Protein AF-A0A4W4DTT4-F1 (afdb_monomer_lite)

Sequence (97 aa):
MCKLFFSSLPQNDSNWLTAKSDRKKRCPYTKHQTLELEKEFLFNMYLTRERRLEISRSVHLTDRQVKIWFQNRRMKLKKMSRENRIRELSHCCGFSS

Radius of gyration: 19.79 Å; chains: 1; bounding box: 51×48×27 Å

Structure (mmCIF, N/CA/C/O backbone):
data_AF-A0A4W4DTT4-F1
#
_entry.id   AF-A0A4W4DTT4-F1
#
loop_
_atom_site.group_PDB
_atom_site.id
_atom_site.type_symbol
_atom_site.label_atom_id
_atom_site.label_alt_id
_atom_site.label_comp_id
_atom_site.label_asym_id
_atom_site.label_entity_id
_atom_site.label_seq_id
_atom_site.pdbx_PDB_ins_code
_atom_site.Cartn_x
_atom_site.Cartn_y
_atom_site.Cartn_z
_atom_site.occupancy
_atom_site.B_iso_or_equiv
_atom_site.auth_seq_id
_atom_site.auth_comp_id
_atom_site.auth_asym_id
_atom_site.auth_atom_id
_atom_site.pdbx_PDB_model_num
ATOM 1 N N . MET A 1 1 ? 20.374 3.901 3.601 1.00 47.12 1 MET A N 1
ATOM 2 C CA . MET A 1 1 ? 21.325 3.208 2.707 1.00 47.12 1 MET A CA 1
ATOM 3 C C . MET A 1 1 ? 20.598 3.078 1.375 1.00 47.12 1 MET A C 1
ATOM 5 O O . MET A 1 1 ? 19.581 2.411 1.351 1.00 47.12 1 MET A O 1
ATOM 9 N N . CYS A 1 2 ? 20.860 3.865 0.338 1.00 35.25 2 CYS A N 1
ATOM 10 C CA . CYS A 1 2 ? 22.158 4.223 -0.218 1.00 35.25 2 CYS A CA 1
ATOM 11 C C . CYS A 1 2 ? 22.285 5.748 -0.384 1.00 35.25 2 CYS A C 1
ATOM 13 O O . CYS A 1 2 ? 21.706 6.342 -1.286 1.00 35.25 2 CYS A O 1
ATOM 15 N N . LYS A 1 3 ? 23.045 6.380 0.516 1.00 47.69 3 LYS A N 1
ATOM 16 C CA . LYS A 1 3 ? 23.971 7.438 0.094 1.00 47.69 3 LYS A CA 1
ATOM 17 C C . LYS A 1 3 ? 25.108 6.712 -0.639 1.00 47.69 3 LYS A C 1
ATOM 19 O O . LYS A 1 3 ? 25.337 5.552 -0.307 1.00 47.69 3 LYS A O 1
ATOM 24 N N . LEU A 1 4 ? 25.798 7.392 -1.551 1.00 48.25 4 LEU A N 1
ATOM 25 C CA . LEU A 1 4 ? 26.910 6.916 -2.398 1.00 48.25 4 LEU A CA 1
ATOM 26 C C . LEU A 1 4 ? 26.521 6.557 -3.843 1.00 48.25 4 LEU A C 1
ATOM 28 O O . LEU A 1 4 ? 26.635 5.419 -4.277 1.00 48.25 4 LEU A O 1
ATOM 32 N N . PHE A 1 5 ? 26.131 7.579 -4.604 1.00 42.16 5 PHE A N 1
ATOM 33 C CA . PHE A 1 5 ? 26.814 7.871 -5.867 1.00 42.16 5 PHE A CA 1
ATOM 34 C C . PHE A 1 5 ? 26.751 9.386 -6.082 1.00 42.16 5 PHE A C 1
ATOM 36 O O . PHE A 1 5 ? 25.731 9.947 -6.471 1.00 42.16 5 PHE A O 1
ATOM 43 N N . PHE A 1 6 ? 27.821 10.057 -5.667 1.00 47.47 6 PHE A N 1
ATOM 44 C CA . PHE A 1 6 ? 28.047 11.481 -5.862 1.00 47.47 6 PHE A CA 1
ATOM 45 C C . PHE A 1 6 ? 28.954 11.597 -7.085 1.00 47.47 6 PHE A C 1
ATOM 47 O O . PHE A 1 6 ? 30.119 11.222 -6.997 1.00 47.47 6 PHE A O 1
ATOM 54 N N . SER A 1 7 ? 28.421 12.021 -8.229 1.00 44.56 7 SER A N 1
ATOM 55 C CA . SER A 1 7 ? 29.149 12.808 -9.240 1.00 44.56 7 SER A CA 1
ATOM 56 C C . SER A 1 7 ? 28.258 13.084 -10.456 1.00 44.56 7 SER A C 1
ATOM 58 O O . SER A 1 7 ? 27.841 12.177 -11.165 1.00 44.56 7 SER A O 1
ATOM 60 N N . SER A 1 8 ? 28.016 14.378 -10.676 1.00 49.97 8 SER A N 1
ATOM 61 C CA . SER A 1 8 ? 27.667 14.992 -11.963 1.00 49.97 8 SER A CA 1
ATOM 62 C C . SER A 1 8 ? 26.274 14.725 -12.547 1.00 49.97 8 SER A C 1
ATOM 64 O O . SER A 1 8 ? 26.124 14.033 -13.548 1.00 49.97 8 SER A O 1
ATOM 66 N N . LEU A 1 9 ? 25.264 15.415 -12.005 1.00 44.47 9 LEU A N 1
ATOM 67 C CA . LEU A 1 9 ? 24.077 15.822 -12.768 1.00 44.47 9 LEU A CA 1
ATOM 68 C C . LEU A 1 9 ? 23.850 17.337 -12.597 1.00 44.47 9 LEU A C 1
ATOM 70 O O . LEU A 1 9 ? 24.088 17.859 -11.503 1.00 44.47 9 LEU A O 1
ATOM 74 N N . PRO A 1 10 ? 23.451 18.054 -13.664 1.00 41.06 10 PRO A N 1
ATOM 75 C CA . PRO A 1 10 ? 23.303 19.502 -13.649 1.00 41.06 10 PRO A CA 1
ATOM 76 C C . PRO A 1 10 ? 22.132 19.918 -12.754 1.00 41.06 10 PRO A C 1
ATOM 78 O O . PRO A 1 10 ? 21.106 19.248 -12.666 1.00 41.06 10 PRO A O 1
ATOM 81 N N . GLN A 1 11 ? 22.332 21.032 -12.057 1.00 47.50 11 GLN A N 1
ATOM 82 C CA . GLN A 1 11 ? 21.461 21.546 -11.011 1.00 47.50 11 GLN A CA 1
ATOM 83 C C . GLN A 1 11 ? 20.119 22.029 -11.581 1.00 47.50 11 GLN A C 1
ATOM 85 O O . GLN A 1 11 ? 20.020 23.163 -12.037 1.00 47.50 11 GLN A O 1
ATOM 90 N N . ASN A 1 12 ? 19.077 21.194 -11.530 1.00 49.12 12 ASN A N 1
ATOM 91 C CA . ASN A 1 12 ? 17.689 21.666 -11.563 1.00 49.12 12 ASN A CA 1
ATOM 92 C C . ASN A 1 12 ? 16.711 20.658 -10.929 1.00 49.12 12 ASN A C 1
ATOM 94 O O . ASN A 1 12 ? 15.803 20.165 -11.587 1.00 49.12 12 ASN A O 1
ATOM 98 N N . ASP A 1 13 ? 16.886 20.353 -9.640 1.00 42.44 13 ASP A N 1
ATOM 99 C CA . ASP A 1 13 ? 15.964 19.496 -8.872 1.00 42.44 13 ASP A CA 1
ATOM 100 C C . ASP A 1 13 ? 15.608 20.123 -7.510 1.00 42.44 13 ASP A C 1
ATOM 102 O O . ASP A 1 13 ? 15.642 19.489 -6.453 1.00 42.44 13 ASP A O 1
ATOM 106 N N . SER A 1 14 ? 15.237 21.405 -7.511 1.00 51.75 14 SER A N 1
ATOM 107 C CA . SER A 1 14 ? 14.925 22.158 -6.283 1.00 51.75 14 SER A CA 1
ATOM 108 C C . SER A 1 14 ? 13.526 21.904 -5.699 1.00 51.75 14 SER A C 1
ATOM 110 O O . SER A 1 14 ? 13.082 22.672 -4.851 1.00 51.75 14 SER A O 1
ATOM 112 N N . ASN A 1 15 ? 12.826 20.829 -6.090 1.00 47.25 15 ASN A N 1
ATOM 113 C CA . ASN A 1 15 ? 11.481 20.532 -5.566 1.00 47.25 15 ASN A CA 1
ATOM 114 C C . ASN A 1 15 ? 11.303 19.158 -4.897 1.00 47.25 15 ASN A C 1
ATOM 116 O O . ASN A 1 15 ? 10.259 18.922 -4.290 1.00 47.25 15 ASN A O 1
ATOM 120 N N . TRP A 1 16 ? 12.293 18.256 -4.931 1.00 51.53 16 TRP A N 1
ATOM 121 C CA . TRP A 1 16 ? 12.153 16.933 -4.291 1.00 51.53 16 TRP A CA 1
ATOM 122 C C . TRP A 1 16 ? 12.689 16.871 -2.848 1.00 51.53 16 TRP A C 1
ATOM 124 O O . TRP A 1 16 ? 12.263 16.017 -2.067 1.00 51.53 16 TRP A O 1
ATOM 134 N N . LEU A 1 17 ? 13.583 17.796 -2.472 1.00 55.53 17 LEU A N 1
ATOM 135 C CA . LEU A 1 17 ? 14.177 17.887 -1.129 1.00 55.53 17 LEU A CA 1
ATOM 136 C C . LEU A 1 17 ? 13.365 18.764 -0.163 1.00 55.53 17 LEU A C 1
ATOM 138 O O . LEU A 1 17 ? 13.506 18.624 1.049 1.00 55.53 17 LEU A O 1
ATOM 142 N N . THR A 1 18 ? 12.486 19.621 -0.687 1.00 52.06 18 THR A N 1
ATOM 143 C CA . THR A 1 18 ? 11.771 20.662 0.079 1.00 52.06 18 THR A CA 1
ATOM 144 C C . THR A 1 18 ? 10.282 20.368 0.255 1.00 52.06 18 THR A C 1
ATOM 146 O O . THR A 1 18 ? 9.515 21.238 0.669 1.00 52.06 18 THR A O 1
ATOM 149 N N . ALA A 1 19 ? 9.836 19.140 -0.032 1.00 52.59 19 ALA A N 1
ATOM 150 C CA . ALA A 1 19 ? 8.506 18.710 0.375 1.00 52.59 19 ALA A CA 1
ATOM 151 C C . ALA A 1 19 ? 8.484 18.698 1.907 1.00 52.59 19 ALA A C 1
ATOM 153 O O . ALA A 1 19 ? 9.031 17.781 2.529 1.00 52.59 19 ALA A O 1
ATOM 154 N N . LYS A 1 20 ? 7.913 19.767 2.485 1.00 52.38 20 LYS A N 1
ATOM 155 C CA . LYS A 1 20 ? 7.769 19.992 3.923 1.00 52.38 20 LYS A CA 1
ATOM 156 C C . LYS A 1 20 ? 7.494 18.671 4.626 1.00 52.38 20 LYS A C 1
ATOM 158 O O . LYS A 1 20 ? 6.691 17.862 4.159 1.00 52.38 20 LYS A O 1
ATOM 163 N N . SER A 1 21 ? 8.188 18.463 5.739 1.00 58.00 21 SER A N 1
ATOM 164 C CA . SER A 1 21 ? 8.131 17.281 6.599 1.00 58.00 21 SER A CA 1
ATOM 165 C C . SER A 1 21 ? 6.759 17.083 7.282 1.00 58.00 21 SER A C 1
ATOM 167 O O . SER A 1 21 ? 6.697 16.711 8.446 1.00 58.00 21 SER A O 1
ATOM 169 N N . ASP A 1 22 ? 5.657 17.287 6.559 1.00 55.25 22 ASP A N 1
ATOM 170 C CA . ASP A 1 22 ? 4.290 16.913 6.924 1.00 55.25 22 ASP A CA 1
ATOM 171 C C . ASP A 1 22 ? 3.873 15.608 6.217 1.00 55.25 22 ASP A C 1
ATOM 173 O O . ASP A 1 22 ? 2.708 15.311 5.954 1.00 55.25 22 ASP A O 1
ATOM 177 N N . ARG A 1 23 ? 4.850 14.763 5.859 1.00 62.91 23 ARG A N 1
ATOM 178 C CA . ARG A 1 23 ? 4.533 13.390 5.467 1.00 62.91 23 ARG A CA 1
ATOM 179 C C . ARG A 1 23 ? 4.040 12.671 6.715 1.00 62.91 23 ARG A C 1
ATOM 181 O O . ARG A 1 23 ? 4.851 12.276 7.549 1.00 62.91 23 ARG A O 1
ATOM 188 N N . LYS A 1 24 ? 2.714 12.503 6.815 1.00 70.50 24 LYS A N 1
ATOM 189 C CA . LYS A 1 24 ? 2.036 11.740 7.873 1.00 70.50 24 LYS A CA 1
ATOM 190 C C . LYS A 1 24 ? 2.862 10.504 8.232 1.00 70.50 24 LYS A C 1
ATOM 192 O O . LYS A 1 24 ? 3.194 9.705 7.348 1.00 70.50 24 LYS A O 1
ATOM 197 N N . LYS A 1 25 ? 3.235 10.396 9.515 1.00 77.94 25 LYS A N 1
ATOM 198 C CA . LYS A 1 25 ? 4.103 9.332 10.037 1.00 77.94 25 LYS A CA 1
ATOM 199 C C . LYS A 1 25 ? 3.589 7.984 9.538 1.00 77.94 25 LYS A C 1
ATOM 201 O O . LYS A 1 25 ? 2.405 7.675 9.666 1.00 7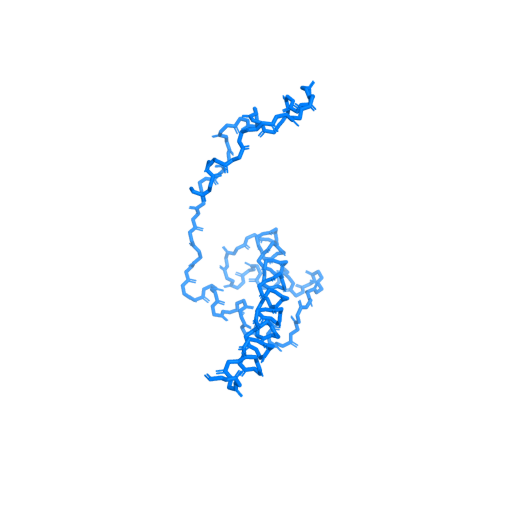7.94 25 LYS A O 1
ATOM 206 N N . ARG A 1 26 ? 4.474 7.203 8.914 1.00 80.19 26 ARG A N 1
ATOM 207 C CA . ARG A 1 26 ? 4.121 5.872 8.417 1.00 80.19 26 ARG A CA 1
ATOM 208 C C . ARG A 1 26 ? 3.798 4.983 9.612 1.00 80.19 26 ARG A C 1
ATOM 210 O O . ARG A 1 26 ? 4.659 4.772 10.460 1.00 80.19 26 ARG A O 1
ATOM 217 N N . CYS A 1 27 ? 2.587 4.447 9.635 1.00 86.62 27 CYS A N 1
ATOM 218 C CA . CYS A 1 27 ? 2.198 3.390 10.556 1.00 86.62 27 CYS A CA 1
ATOM 219 C C . CYS A 1 27 ? 2.159 2.069 9.776 1.00 86.62 27 CYS A C 1
ATOM 221 O O . CYS A 1 27 ? 1.573 2.045 8.687 1.00 86.62 27 CYS A O 1
ATOM 223 N N . PRO A 1 28 ? 2.795 0.995 10.271 1.00 91.12 28 PRO A N 1
ATOM 224 C CA . PRO A 1 28 ? 2.665 -0.319 9.655 1.00 91.12 28 PRO A CA 1
ATOM 225 C C . PRO A 1 28 ? 1.214 -0.808 9.759 1.00 91.12 28 PRO A C 1
ATOM 227 O O . PRO A 1 28 ? 0.525 -0.519 10.737 1.00 91.12 28 PRO A O 1
ATOM 230 N N . TYR A 1 29 ? 0.754 -1.548 8.749 1.00 95.06 29 TYR A N 1
ATOM 231 C CA . TYR A 1 29 ? -0.545 -2.218 8.804 1.00 95.06 29 TYR A CA 1
ATOM 232 C C . TYR A 1 29 ? -0.490 -3.397 9.775 1.00 95.06 29 TYR A C 1
ATOM 234 O O . TYR A 1 29 ? 0.548 -4.046 9.921 1.00 95.06 29 TYR A O 1
ATOM 242 N N . THR A 1 30 ? -1.609 -3.690 10.434 1.00 96.88 30 THR A N 1
ATOM 243 C CA . THR A 1 30 ? -1.699 -4.849 11.326 1.00 96.88 30 THR A CA 1
ATOM 244 C C . THR A 1 30 ? -1.665 -6.157 10.528 1.00 96.88 30 THR A C 1
ATOM 246 O O . THR A 1 30 ? -1.882 -6.185 9.309 1.00 96.88 30 THR A O 1
ATOM 249 N N . LYS A 1 31 ? -1.414 -7.276 11.223 1.00 95.50 31 LYS A N 1
ATOM 250 C CA . LYS A 1 31 ? -1.451 -8.614 10.609 1.00 95.50 31 LYS A CA 1
ATOM 251 C C . LYS A 1 31 ? -2.816 -8.901 9.977 1.00 95.50 31 LYS A C 1
ATOM 253 O O . LYS A 1 31 ? -2.867 -9.346 8.838 1.00 95.50 31 LYS A O 1
ATOM 258 N N . HIS A 1 32 ? -3.900 -8.574 10.682 1.00 96.06 32 HIS A N 1
ATOM 259 C CA . HIS A 1 32 ? -5.265 -8.756 10.189 1.00 96.06 32 HIS A CA 1
ATOM 260 C C . HIS A 1 32 ? -5.541 -7.923 8.927 1.00 96.06 32 HIS A C 1
ATOM 262 O O . HIS A 1 32 ? -6.011 -8.462 7.932 1.00 96.06 32 HIS A O 1
ATOM 268 N N . GLN A 1 33 ? -5.157 -6.641 8.919 1.00 96.38 33 GLN A N 1
ATOM 269 C CA . GLN A 1 33 ? -5.323 -5.782 7.738 1.00 96.38 33 GLN A CA 1
ATOM 270 C C . GLN A 1 33 ? -4.587 -6.340 6.518 1.00 96.38 33 GLN A C 1
ATOM 272 O O . GLN A 1 33 ? -5.124 -6.357 5.415 1.00 96.38 33 GLN A O 1
ATOM 277 N N . THR A 1 34 ? -3.353 -6.806 6.716 1.00 96.81 34 THR A N 1
ATOM 278 C CA . THR A 1 34 ? -2.548 -7.376 5.630 1.00 96.81 34 THR A CA 1
ATOM 279 C C . THR A 1 34 ? -3.158 -8.678 5.112 1.00 96.81 34 THR A C 1
ATOM 281 O O . THR A 1 34 ? -3.223 -8.862 3.902 1.00 96.81 34 THR A O 1
ATOM 284 N N . LEU A 1 35 ? -3.652 -9.537 6.008 1.00 97.06 35 LEU A N 1
ATOM 285 C CA . LEU A 1 35 ? -4.300 -10.801 5.661 1.00 97.06 35 LEU A CA 1
ATOM 286 C C . LEU A 1 35 ? -5.515 -10.586 4.748 1.00 97.06 35 LEU A C 1
ATOM 288 O O . LEU A 1 35 ? -5.602 -11.210 3.696 1.00 97.06 35 LEU A O 1
ATOM 292 N N . GLU A 1 36 ? -6.433 -9.694 5.122 1.00 96.81 36 GLU A N 1
ATOM 293 C CA . GLU A 1 36 ? -7.645 -9.434 4.333 1.00 96.81 36 GLU A CA 1
ATOM 294 C C . GLU A 1 36 ? -7.316 -8.834 2.957 1.00 96.81 36 GLU A C 1
ATOM 296 O O . GLU A 1 36 ? -7.886 -9.235 1.942 1.00 96.81 36 GLU A O 1
ATOM 301 N N . LEU A 1 37 ? -6.328 -7.934 2.891 1.00 97.50 37 LEU A N 1
ATOM 302 C CA . LEU A 1 37 ? -5.843 -7.380 1.623 1.00 97.50 37 LEU A CA 1
ATOM 303 C C . LEU A 1 37 ? -5.195 -8.451 0.727 1.00 97.50 37 LEU A C 1
ATOM 305 O O . LEU A 1 37 ? -5.341 -8.403 -0.494 1.00 97.50 37 LEU A O 1
ATOM 309 N N . GLU A 1 38 ? -4.478 -9.414 1.311 1.00 97.44 38 GLU A N 1
ATOM 310 C CA . GLU A 1 38 ? -3.880 -10.531 0.573 1.00 97.44 38 GLU A CA 1
ATOM 311 C C . GLU A 1 38 ? -4.922 -11.524 0.067 1.00 97.44 38 GLU A C 1
ATOM 313 O O . GLU A 1 38 ? -4.843 -11.908 -1.100 1.00 97.44 38 GLU A O 1
ATOM 318 N N . LYS A 1 39 ? -5.912 -11.888 0.893 1.00 96.50 39 LYS A N 1
ATOM 319 C CA . LYS A 1 39 ? -7.043 -12.730 0.473 1.00 96.50 39 LYS A CA 1
ATOM 320 C C . LYS A 1 39 ? -7.729 -12.142 -0.752 1.00 96.50 39 LYS A C 1
ATOM 322 O O . LYS A 1 39 ? -7.927 -12.839 -1.743 1.00 96.50 39 LYS A O 1
ATOM 327 N N . GLU A 1 40 ? -8.014 -10.843 -0.713 1.00 96.50 40 GLU A N 1
ATOM 328 C CA . GLU A 1 40 ? -8.626 -10.173 -1.850 1.00 96.50 40 GLU A CA 1
ATOM 329 C C . GLU A 1 40 ? -7.713 -10.169 -3.077 1.00 96.50 40 GLU A C 1
ATOM 331 O O . GLU A 1 40 ? -8.167 -10.426 -4.184 1.00 96.50 40 GLU A O 1
ATOM 336 N N . PHE A 1 41 ? -6.420 -9.890 -2.904 1.00 96.19 41 PHE A N 1
ATOM 337 C CA . PHE A 1 41 ? -5.482 -9.847 -4.023 1.00 96.19 41 PHE A CA 1
ATOM 338 C C . PHE A 1 41 ? -5.385 -11.183 -4.774 1.00 96.19 41 PHE A C 1
ATOM 340 O O . PHE A 1 41 ? -5.140 -11.184 -5.981 1.00 96.19 41 PHE A O 1
ATOM 347 N N . LEU A 1 42 ? -5.560 -12.302 -4.065 1.00 94.69 42 LEU A N 1
ATOM 348 C CA . LEU A 1 42 ? -5.621 -13.639 -4.655 1.00 94.69 42 LEU A CA 1
ATOM 349 C C . LEU A 1 42 ? -6.918 -13.869 -5.437 1.00 94.69 42 LEU A C 1
ATOM 351 O O . LEU A 1 42 ? -6.886 -14.547 -6.458 1.00 94.69 42 LEU A O 1
ATOM 355 N N . PHE A 1 43 ? -8.032 -13.289 -4.983 1.00 95.00 43 PHE A N 1
ATOM 356 C CA . PHE A 1 43 ? -9.306 -13.339 -5.698 1.00 95.00 43 PHE A CA 1
ATOM 357 C C . PHE A 1 43 ? -9.292 -12.444 -6.944 1.00 95.00 43 PHE A C 1
ATOM 359 O O . PHE A 1 43 ? -9.666 -12.872 -8.034 1.00 95.00 43 PHE A O 1
ATOM 366 N N . ASN A 1 44 ? -8.826 -11.202 -6.801 1.00 93.19 44 ASN A N 1
ATOM 367 C CA . ASN A 1 44 ? -8.680 -10.257 -7.896 1.00 93.19 44 ASN A CA 1
ATOM 368 C C . ASN A 1 44 ? -7.498 -9.304 -7.665 1.00 93.19 44 ASN A C 1
ATOM 370 O O . ASN A 1 44 ? -7.468 -8.496 -6.736 1.00 93.19 44 ASN A O 1
ATOM 374 N N . MET A 1 45 ? -6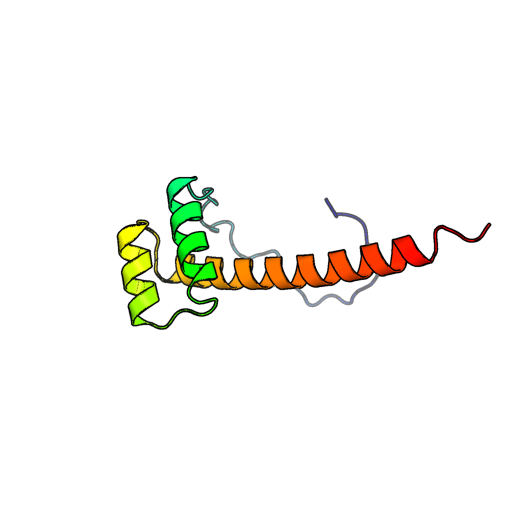.529 -9.328 -8.581 1.00 94.25 45 MET A N 1
ATOM 375 C CA . MET A 1 45 ? -5.322 -8.498 -8.499 1.00 94.25 45 MET A CA 1
ATOM 376 C C . MET A 1 45 ? -5.585 -6.996 -8.735 1.00 94.25 45 MET A C 1
ATOM 378 O O . MET A 1 45 ? -4.693 -6.166 -8.508 1.00 94.25 45 MET A O 1
ATOM 382 N N . TYR A 1 46 ? -6.783 -6.637 -9.209 1.00 95.69 46 TYR A N 1
ATOM 383 C CA . TYR A 1 46 ? -7.205 -5.276 -9.533 1.00 95.69 46 TYR A CA 1
ATOM 384 C C . TYR A 1 46 ? -8.564 -4.973 -8.904 1.00 95.69 46 TYR A C 1
ATOM 386 O O . TYR A 1 46 ? -9.526 -5.700 -9.094 1.00 95.69 46 TYR A O 1
ATOM 394 N N . LEU A 1 47 ? -8.681 -3.849 -8.198 1.00 95.06 47 LEU A N 1
ATOM 395 C CA . LEU A 1 47 ? -9.943 -3.472 -7.562 1.00 95.06 47 LEU A CA 1
ATOM 396 C C . LEU A 1 47 ? -10.801 -2.571 -8.448 1.00 95.06 47 LEU A C 1
ATOM 398 O O . LEU A 1 47 ? -10.322 -1.549 -8.951 1.00 95.06 47 LEU A O 1
ATOM 402 N N . THR A 1 48 ? -12.098 -2.876 -8.516 1.00 96.69 48 THR A N 1
ATOM 403 C CA . THR A 1 48 ? -13.131 -1.922 -8.940 1.00 96.69 48 THR A CA 1
ATOM 404 C C . THR A 1 48 ? -13.347 -0.854 -7.859 1.00 96.69 48 THR A C 1
ATOM 406 O O . THR A 1 4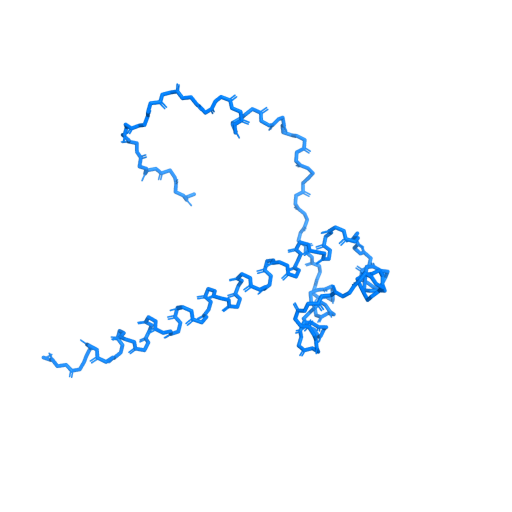8 ? -12.826 -0.943 -6.742 1.00 96.69 48 THR A O 1
ATOM 409 N N . ARG A 1 49 ? -14.091 0.213 -8.182 1.00 95.88 49 ARG A N 1
ATOM 410 C CA . ARG A 1 49 ? -14.406 1.273 -7.208 1.00 95.88 49 ARG A CA 1
ATOM 411 C C . ARG A 1 49 ? -15.196 0.729 -6.019 1.00 95.88 49 ARG A C 1
ATOM 413 O O . ARG A 1 49 ? -14.841 1.032 -4.888 1.00 95.88 49 ARG A O 1
ATOM 420 N N . GLU A 1 50 ? -16.224 -0.066 -6.280 1.00 96.94 50 GLU A N 1
ATOM 421 C CA . GLU A 1 50 ? -17.115 -0.594 -5.245 1.00 96.94 50 GLU A CA 1
ATOM 422 C C . GLU A 1 50 ? -16.376 -1.531 -4.297 1.00 96.94 50 GLU A C 1
ATOM 424 O O . GLU A 1 50 ? -16.382 -1.309 -3.086 1.00 96.94 50 GLU A O 1
ATOM 429 N N . ARG A 1 51 ? -15.618 -2.488 -4.846 1.00 96.50 51 ARG A N 1
ATOM 430 C CA . ARG A 1 51 ? -14.874 -3.447 -4.028 1.00 96.50 51 ARG A CA 1
ATOM 431 C C . ARG A 1 51 ? -13.829 -2.767 -3.145 1.00 96.50 51 ARG A C 1
ATOM 433 O O . ARG A 1 51 ? -13.647 -3.127 -1.986 1.00 96.50 51 ARG A O 1
ATOM 440 N N . ARG A 1 52 ? -13.176 -1.719 -3.659 1.00 97.56 52 ARG A N 1
ATOM 441 C CA . ARG A 1 52 ? -12.220 -0.922 -2.879 1.00 97.56 52 ARG A CA 1
ATOM 442 C C . ARG A 1 52 ? -12.868 -0.228 -1.680 1.00 97.56 52 ARG A C 1
ATOM 444 O O . ARG A 1 52 ? -12.245 -0.179 -0.620 1.00 97.56 52 ARG A O 1
ATOM 451 N N . LEU A 1 53 ? -14.087 0.290 -1.838 1.00 97.50 53 LEU A N 1
ATOM 452 C CA . LEU A 1 53 ? -14.836 0.912 -0.743 1.00 97.50 53 LEU A CA 1
ATOM 453 C C . LEU A 1 53 ? -15.259 -0.119 0.306 1.00 97.50 53 LEU A C 1
ATOM 455 O O . LEU A 1 53 ? -15.187 0.169 1.498 1.00 97.50 53 LEU A O 1
ATOM 459 N N . GLU A 1 54 ? -15.656 -1.315 -0.120 1.00 97.00 54 GLU A N 1
ATOM 460 C CA . GLU A 1 54 ? -16.018 -2.404 0.788 1.00 97.00 54 GLU A CA 1
ATOM 461 C C . GLU A 1 54 ? -14.824 -2.833 1.650 1.00 97.00 54 GLU A C 1
ATOM 463 O O . GLU A 1 54 ? -14.894 -2.786 2.875 1.00 97.00 54 GLU A O 1
ATOM 468 N N . ILE A 1 55 ? -13.680 -3.115 1.022 1.00 96.31 55 ILE A N 1
ATOM 469 C CA . ILE A 1 55 ? -12.450 -3.493 1.732 1.00 96.31 55 ILE A CA 1
ATOM 470 C C . ILE A 1 55 ? -11.996 -2.379 2.672 1.00 96.31 55 ILE A C 1
ATOM 472 O O . ILE A 1 55 ? -11.647 -2.640 3.819 1.00 96.31 55 ILE A O 1
ATOM 476 N N . SER A 1 56 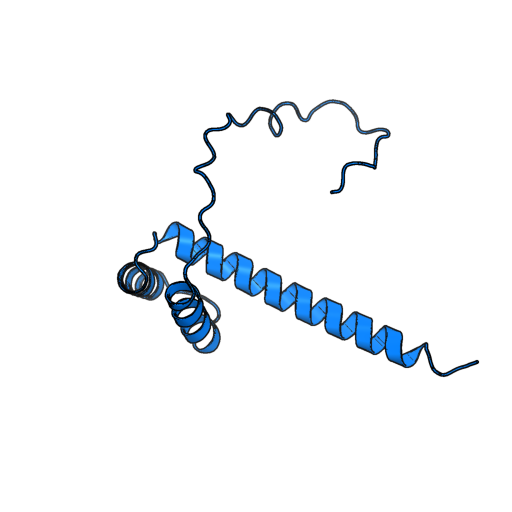? -12.017 -1.127 2.203 1.00 97.38 56 SER A N 1
ATOM 477 C CA . SER A 1 56 ? -11.674 0.053 3.005 1.00 97.38 56 SER A CA 1
ATOM 478 C C . SER A 1 56 ? -12.456 0.094 4.322 1.00 97.38 56 SER A C 1
ATOM 480 O O . SER A 1 56 ? -11.861 0.355 5.371 1.00 97.38 56 SER A O 1
ATOM 482 N N . ARG A 1 57 ? -13.756 -0.227 4.279 1.00 96.81 57 ARG A N 1
ATOM 483 C CA . ARG A 1 57 ? -14.612 -0.317 5.468 1.00 96.81 57 ARG A CA 1
ATOM 484 C C . ARG A 1 57 ? -14.234 -1.507 6.347 1.00 96.81 57 ARG A C 1
ATOM 486 O O . ARG A 1 57 ? -14.053 -1.306 7.542 1.00 96.81 57 ARG A O 1
ATOM 493 N N . SER A 1 58 ? -14.049 -2.692 5.767 1.00 96.00 58 SER A N 1
ATOM 494 C CA . SER A 1 58 ? -13.748 -3.919 6.518 1.00 96.00 58 SER A CA 1
ATOM 495 C C . SER A 1 58 ? -12.409 -3.874 7.260 1.00 96.00 58 SER A C 1
ATOM 497 O O . SER A 1 58 ? -12.321 -4.343 8.387 1.00 96.00 58 SER A O 1
ATOM 499 N N . VAL A 1 59 ? -11.361 -3.288 6.665 1.00 95.94 59 VAL A N 1
ATOM 500 C CA . VAL A 1 59 ? -10.017 -3.231 7.282 1.00 95.94 59 VAL A CA 1
ATOM 501 C C . VAL A 1 59 ? -9.703 -1.895 7.969 1.00 95.94 59 VAL A C 1
ATOM 503 O O . VAL A 1 59 ? -8.573 -1.684 8.425 1.00 95.94 59 VAL A O 1
ATOM 506 N N . HIS A 1 60 ? -10.678 -0.981 8.031 1.00 96.44 60 HIS A N 1
ATOM 507 C CA . HIS A 1 60 ? -10.542 0.376 8.577 1.00 96.44 60 HIS A CA 1
ATOM 508 C C . HIS A 1 60 ? -9.352 1.161 7.994 1.00 96.44 60 HIS A C 1
ATOM 510 O O . HIS A 1 60 ? -8.601 1.835 8.703 1.00 96.44 60 HIS A O 1
ATOM 516 N N . LEU A 1 61 ? -9.168 1.074 6.677 1.00 95.19 61 LEU A N 1
ATOM 517 C CA . LEU A 1 61 ? -8.181 1.857 5.932 1.00 95.19 61 LEU A CA 1
ATOM 518 C C . LEU A 1 61 ? -8.894 2.827 5.002 1.00 95.19 61 LEU A C 1
ATOM 520 O O . LEU A 1 61 ? -10.015 2.583 4.583 1.00 95.19 61 LEU A O 1
ATOM 524 N N . THR A 1 62 ? -8.238 3.916 4.615 1.00 96.44 62 THR A N 1
ATOM 525 C CA . THR A 1 62 ? -8.794 4.823 3.598 1.00 96.44 62 THR A CA 1
ATOM 526 C C . THR A 1 62 ? -8.757 4.188 2.203 1.00 96.44 62 THR A C 1
ATOM 528 O O . THR A 1 62 ? -7.831 3.440 1.881 1.00 96.44 62 THR A O 1
ATOM 531 N N . ASP A 1 63 ? -9.700 4.563 1.332 1.00 95.88 63 ASP A N 1
ATOM 532 C CA . ASP A 1 63 ? -9.735 4.170 -0.091 1.00 95.88 63 ASP A CA 1
ATOM 533 C C . ASP A 1 63 ? -8.360 4.321 -0.768 1.00 95.88 63 ASP A C 1
ATOM 535 O O . ASP A 1 63 ? -7.857 3.414 -1.438 1.00 95.88 63 ASP A O 1
ATOM 539 N N . ARG A 1 64 ? -7.692 5.449 -0.498 1.00 95.19 64 ARG A N 1
ATOM 540 C CA . ARG A 1 64 ? -6.352 5.748 -1.007 1.00 95.19 64 ARG A CA 1
ATOM 541 C C . ARG A 1 64 ? -5.300 4.760 -0.503 1.00 95.19 64 ARG A C 1
ATOM 543 O O . ARG A 1 64 ? -4.438 4.361 -1.283 1.00 95.19 64 ARG A O 1
ATOM 550 N N . GLN A 1 65 ? -5.335 4.377 0.773 1.00 96.00 65 GLN A N 1
ATOM 551 C CA . GLN A 1 65 ? -4.399 3.394 1.328 1.00 96.00 65 GLN A CA 1
ATOM 552 C C . GLN A 1 65 ? -4.599 2.020 0.694 1.00 96.00 65 GLN A C 1
ATOM 554 O O . GLN A 1 65 ? -3.610 1.409 0.295 1.00 96.00 65 GLN A O 1
ATOM 559 N N . VAL A 1 66 ? -5.848 1.579 0.516 1.00 96.56 66 VAL A N 1
ATOM 560 C CA . VAL A 1 66 ? -6.155 0.320 -0.181 1.00 96.56 66 VAL A CA 1
ATOM 561 C C . VAL A 1 66 ? -5.646 0.379 -1.626 1.00 96.56 66 VAL A C 1
ATOM 563 O O . VAL A 1 66 ? -4.923 -0.513 -2.068 1.00 96.56 66 VAL A O 1
ATOM 566 N N . LYS A 1 67 ? -5.900 1.481 -2.347 1.00 96.56 67 LYS A N 1
ATOM 567 C CA . LYS A 1 67 ? -5.383 1.693 -3.712 1.00 96.56 67 LYS A CA 1
ATOM 568 C C . LYS A 1 67 ? -3.854 1.592 -3.779 1.00 96.56 67 LYS A C 1
ATOM 570 O O . LYS A 1 67 ? -3.320 0.903 -4.649 1.00 96.56 67 LYS A O 1
ATOM 575 N N . ILE A 1 68 ? -3.149 2.274 -2.875 1.00 96.25 68 ILE A N 1
ATOM 576 C CA . ILE A 1 68 ? -1.680 2.262 -2.810 1.00 96.25 68 ILE A CA 1
ATOM 577 C C . ILE A 1 68 ? -1.163 0.869 -2.456 1.00 96.25 68 ILE A C 1
ATOM 579 O O . ILE A 1 68 ? -0.187 0.414 -3.051 1.00 96.25 68 ILE A O 1
ATOM 583 N N . TRP A 1 69 ? -1.816 0.168 -1.529 1.00 97.06 69 TRP A N 1
ATOM 584 C CA . TRP A 1 69 ? -1.422 -1.184 -1.153 1.00 97.06 69 TRP A CA 1
ATOM 585 C C . TRP A 1 69 ? -1.495 -2.134 -2.352 1.00 97.06 69 TRP A C 1
ATOM 587 O O . TRP A 1 69 ? -0.512 -2.809 -2.640 1.00 97.06 69 TRP A O 1
ATOM 597 N N . PHE A 1 70 ? -2.581 -2.107 -3.134 1.00 97.56 70 PHE A N 1
ATOM 598 C CA . PHE A 1 70 ? -2.719 -2.939 -4.339 1.00 97.56 70 PHE A CA 1
ATOM 599 C C . PHE A 1 70 ? -1.690 -2.594 -5.423 1.00 97.56 70 PHE A C 1
ATOM 601 O O . PHE A 1 70 ? -1.196 -3.473 -6.132 1.00 97.56 70 PHE A O 1
ATOM 608 N N . GLN A 1 71 ? -1.322 -1.317 -5.561 1.00 96.94 71 GLN A N 1
ATOM 609 C CA . GLN A 1 71 ? -0.223 -0.915 -6.445 1.00 96.94 71 GLN A CA 1
ATOM 610 C C . GLN A 1 71 ? 1.111 -1.498 -5.963 1.00 96.94 71 GLN A C 1
ATOM 612 O O . GLN A 1 71 ? 1.804 -2.170 -6.729 1.00 96.94 71 GLN A O 1
ATOM 617 N N . ASN A 1 72 ? 1.436 -1.330 -4.680 1.00 96.25 72 ASN A N 1
ATOM 618 C CA . ASN A 1 72 ? 2.655 -1.873 -4.080 1.00 96.25 72 ASN A CA 1
ATOM 619 C C . ASN A 1 72 ? 2.702 -3.405 -4.159 1.00 96.25 72 ASN A C 1
ATOM 621 O O . ASN A 1 72 ? 3.754 -3.980 -4.441 1.00 96.25 72 ASN A O 1
ATOM 625 N N . ARG A 1 73 ? 1.562 -4.076 -3.970 1.00 96.75 73 ARG A N 1
ATOM 626 C CA . ARG A 1 73 ? 1.454 -5.534 -4.022 1.00 96.75 73 ARG A CA 1
ATOM 627 C C . ARG A 1 73 ? 1.740 -6.086 -5.417 1.00 96.75 73 ARG A C 1
ATOM 629 O O . ARG A 1 73 ? 2.470 -7.076 -5.524 1.00 96.75 73 ARG A O 1
ATOM 636 N N . ARG A 1 74 ? 1.249 -5.425 -6.474 1.00 95.94 74 ARG A N 1
ATOM 637 C CA . ARG A 1 74 ? 1.585 -5.758 -7.874 1.00 95.94 74 ARG A CA 1
ATOM 638 C C . ARG A 1 74 ? 3.056 -5.499 -8.184 1.00 95.94 74 ARG A C 1
ATOM 640 O O . ARG A 1 74 ? 3.702 -6.326 -8.823 1.00 95.94 74 ARG A O 1
ATOM 647 N N . MET A 1 75 ? 3.618 -4.401 -7.678 1.00 93.44 75 MET A N 1
ATOM 648 C CA . MET A 1 75 ? 5.052 -4.129 -7.822 1.00 93.44 75 MET A CA 1
ATOM 649 C C . MET A 1 75 ? 5.907 -5.212 -7.155 1.00 93.44 75 MET A C 1
ATOM 651 O O . MET A 1 75 ? 6.881 -5.665 -7.758 1.00 93.44 75 MET A O 1
ATOM 655 N N . LYS A 1 76 ? 5.516 -5.682 -5.962 1.00 91.31 76 LYS A N 1
ATOM 656 C CA . LYS A 1 76 ? 6.176 -6.801 -5.271 1.00 91.31 76 LYS A CA 1
ATOM 657 C C . LYS A 1 76 ? 6.121 -8.084 -6.102 1.00 91.31 76 LYS A C 1
ATOM 659 O O . LYS A 1 76 ? 7.159 -8.711 -6.281 1.00 91.31 76 LYS A O 1
ATOM 664 N N . LEU A 1 77 ? 4.960 -8.430 -6.666 1.00 90.75 77 LEU A N 1
ATOM 665 C CA . LEU A 1 77 ? 4.818 -9.607 -7.534 1.00 90.75 77 LEU A CA 1
ATOM 666 C C . LEU A 1 77 ? 5.753 -9.533 -8.751 1.00 90.75 77 LEU A C 1
ATOM 668 O O . LEU A 1 77 ? 6.495 -10.474 -9.018 1.00 90.75 77 LEU A O 1
ATOM 672 N N . LYS A 1 78 ? 5.780 -8.385 -9.441 1.00 90.12 78 LYS A N 1
ATOM 673 C CA . LYS A 1 78 ? 6.671 -8.164 -10.589 1.00 90.12 78 LYS A CA 1
ATOM 674 C C . LYS A 1 78 ? 8.148 -8.282 -10.202 1.00 90.12 78 LYS A C 1
ATOM 676 O O . LYS A 1 78 ? 8.937 -8.849 -10.954 1.00 90.12 78 LYS A O 1
ATOM 681 N N . LYS A 1 79 ? 8.531 -7.750 -9.034 1.00 87.31 79 LYS A N 1
ATOM 682 C CA . LYS A 1 79 ? 9.904 -7.852 -8.524 1.00 87.31 79 LYS A CA 1
ATOM 683 C C . LYS A 1 79 ? 10.282 -9.306 -8.228 1.00 87.31 79 LYS A C 1
ATOM 685 O O . LYS A 1 79 ? 11.346 -9.729 -8.661 1.00 87.31 79 LYS A O 1
ATOM 690 N N . MET A 1 80 ? 9.406 -10.060 -7.563 1.00 83.94 80 MET A N 1
ATOM 691 C CA . MET A 1 80 ? 9.639 -11.476 -7.253 1.00 83.94 80 MET A CA 1
ATOM 692 C C . MET A 1 80 ? 9.754 -12.329 -8.520 1.00 83.94 80 MET A C 1
ATOM 694 O O . MET A 1 80 ? 10.666 -13.136 -8.621 1.00 83.94 80 MET A O 1
ATOM 698 N N . SER A 1 81 ? 8.900 -12.102 -9.523 1.00 80.62 81 SER A N 1
ATOM 699 C CA . SER A 1 81 ? 8.991 -12.804 -10.812 1.00 80.62 81 SER A CA 1
ATOM 700 C C . SER A 1 81 ? 10.325 -12.539 -11.527 1.00 80.62 81 SER A C 1
ATOM 702 O O . SER A 1 81 ? 10.960 -13.469 -12.020 1.00 80.62 81 SER A O 1
ATOM 704 N N . ARG A 1 82 ? 10.808 -11.286 -11.520 1.00 74.69 82 ARG A N 1
ATOM 705 C CA . ARG A 1 82 ? 12.126 -10.940 -12.075 1.00 74.69 82 ARG A CA 1
ATOM 706 C C . ARG A 1 82 ? 13.266 -11.603 -11.304 1.00 74.69 82 ARG A C 1
ATOM 708 O O . ARG A 1 82 ? 14.203 -12.094 -11.920 1.00 74.69 82 ARG A O 1
ATOM 7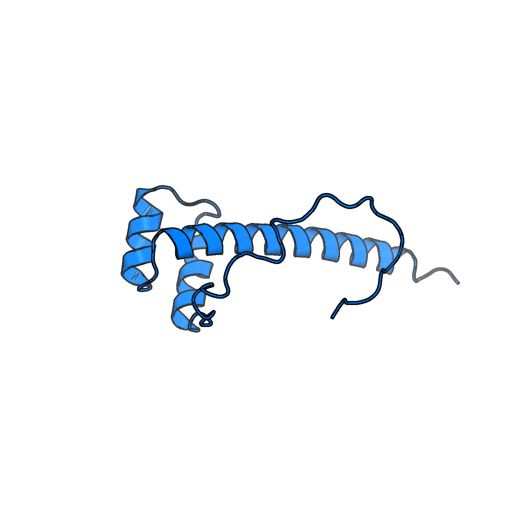15 N N . GLU A 1 83 ? 13.203 -11.579 -9.979 1.00 72.81 83 GLU A N 1
ATOM 716 C CA . GLU A 1 83 ? 14.244 -12.148 -9.125 1.00 72.81 83 GLU A CA 1
ATOM 717 C C . GLU A 1 83 ? 14.312 -13.673 -9.248 1.00 72.81 83 GLU A C 1
ATOM 719 O O . GLU A 1 83 ? 15.408 -14.209 -9.372 1.00 72.81 83 GLU A O 1
ATOM 724 N N . ASN A 1 84 ? 13.169 -14.361 -9.322 1.00 71.69 84 ASN A N 1
ATOM 725 C CA . ASN A 1 84 ? 13.129 -15.802 -9.581 1.00 71.69 84 ASN A CA 1
ATOM 726 C C . ASN A 1 84 ? 13.771 -16.146 -10.930 1.00 71.69 84 ASN A C 1
ATOM 728 O O . ASN A 1 84 ? 14.632 -17.016 -10.978 1.00 71.69 84 ASN A O 1
ATOM 732 N N . ARG A 1 85 ? 13.470 -15.389 -11.995 1.00 69.00 85 ARG A N 1
ATOM 733 C CA . ARG A 1 85 ? 14.117 -15.577 -13.304 1.00 69.00 85 ARG A CA 1
ATOM 734 C C . ARG A 1 85 ? 15.634 -15.352 -13.256 1.00 69.00 85 ARG A C 1
ATO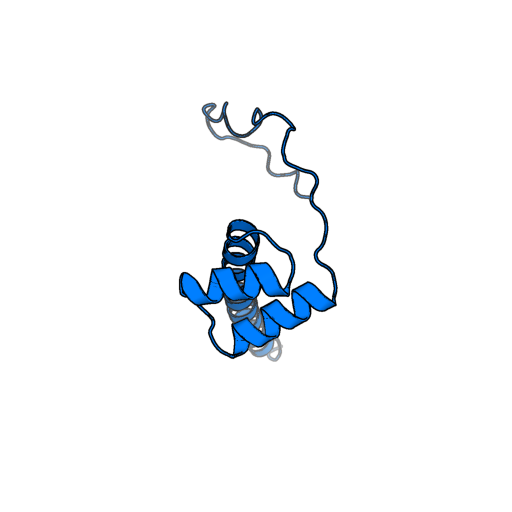M 736 O O . ARG A 1 85 ? 16.380 -16.058 -13.922 1.00 69.00 85 ARG A O 1
ATOM 743 N N . ILE A 1 86 ? 16.108 -14.371 -12.483 1.00 69.56 86 ILE A N 1
ATOM 744 C CA . ILE A 1 86 ? 17.550 -14.129 -12.294 1.00 69.56 86 ILE A CA 1
ATOM 745 C C . ILE A 1 86 ? 18.196 -15.282 -11.518 1.00 69.56 86 ILE A C 1
ATOM 747 O O . ILE A 1 86 ? 19.290 -15.704 -11.873 1.00 69.56 86 ILE A O 1
ATOM 751 N N . ARG A 1 87 ? 17.530 -15.816 -10.487 1.00 67.00 87 ARG A N 1
ATOM 752 C CA . ARG A 1 87 ? 18.029 -16.966 -9.718 1.00 67.00 87 ARG A CA 1
ATOM 753 C C . ARG A 1 87 ? 18.087 -18.239 -10.556 1.00 67.00 87 ARG A C 1
ATOM 755 O O . ARG A 1 87 ? 19.046 -18.983 -10.402 1.00 67.00 87 ARG A O 1
ATOM 762 N N . GLU A 1 88 ? 17.117 -18.475 -11.434 1.00 58.12 88 GLU A N 1
ATOM 763 C CA . GLU A 1 88 ? 17.140 -19.598 -12.383 1.00 58.12 88 GLU A CA 1
ATOM 764 C C . GLU A 1 88 ? 18.288 -19.454 -13.388 1.00 58.12 88 GLU A C 1
ATOM 766 O O . GLU A 1 88 ? 19.074 -20.381 -13.561 1.00 58.12 88 GLU A O 1
ATOM 771 N N . LEU A 1 89 ? 18.467 -18.262 -13.971 1.00 56.81 89 LEU A N 1
ATOM 772 C CA . LEU A 1 89 ? 19.611 -17.982 -14.846 1.00 56.81 89 LEU A CA 1
ATOM 773 C C . LEU A 1 89 ? 20.950 -18.139 -14.111 1.00 56.81 89 LEU A C 1
ATOM 775 O O . LEU A 1 89 ? 21.881 -18.685 -14.687 1.00 56.81 89 LEU A O 1
ATOM 779 N N . SER A 1 90 ? 21.028 -17.724 -12.842 1.00 56.47 90 SER A N 1
ATOM 780 C CA . SER A 1 90 ? 22.216 -17.876 -11.994 1.00 56.47 90 SER A CA 1
ATOM 781 C C . SER A 1 90 ? 22.501 -19.329 -11.598 1.00 56.47 90 SER A C 1
ATOM 783 O O . SER A 1 90 ? 23.661 -19.667 -11.385 1.00 56.47 90 SER A O 1
ATOM 785 N N . HIS A 1 91 ? 21.483 -20.188 -11.479 1.00 52.94 91 HIS A N 1
ATOM 786 C CA . HIS A 1 91 ? 21.682 -21.613 -11.185 1.00 52.94 91 HIS A CA 1
ATOM 787 C C . HIS A 1 91 ? 22.120 -22.412 -12.420 1.00 52.94 91 HIS A C 1
ATOM 789 O O . HIS A 1 91 ? 22.828 -23.402 -12.268 1.00 52.94 91 HIS A O 1
ATOM 795 N N . CYS A 1 92 ? 21.790 -21.966 -13.636 1.00 47.72 92 CYS A N 1
ATOM 796 C CA . CYS A 1 92 ? 22.268 -22.608 -14.865 1.00 47.72 92 CYS A CA 1
ATOM 797 C C . CYS A 1 92 ? 23.717 -22.246 -15.244 1.00 47.72 92 CYS A C 1
ATOM 799 O O . CYS A 1 92 ? 24.321 -22.967 -16.029 1.00 47.72 92 CYS A O 1
ATOM 801 N N . CYS A 1 93 ? 24.301 -21.174 -14.697 1.00 47.81 93 CYS A N 1
ATOM 802 C CA . CYS A 1 93 ? 25.710 -20.815 -14.929 1.00 47.81 93 CYS A CA 1
ATOM 803 C C . CYS A 1 93 ? 26.659 -21.160 -13.762 1.00 47.81 93 CYS A C 1
ATOM 805 O O . CYS A 1 93 ? 27.826 -20.783 -13.805 1.00 47.81 93 CYS A O 1
ATOM 807 N N . GLY A 1 94 ? 26.188 -21.904 -12.750 1.00 48.59 94 GLY A N 1
ATOM 808 C CA . GLY A 1 94 ? 26.979 -22.333 -11.583 1.00 48.59 94 GLY A CA 1
ATOM 809 C C . GLY A 1 94 ? 27.437 -23.801 -11.575 1.00 48.59 94 GLY A C 1
ATOM 810 O O . GLY A 1 94 ? 28.045 -24.225 -10.600 1.00 48.59 94 GLY A O 1
ATOM 811 N N . PHE A 1 95 ? 27.154 -24.579 -12.627 1.00 46.50 95 PHE A N 1
ATOM 812 C CA . PHE A 1 95 ? 27.609 -25.970 -12.795 1.00 46.50 95 PHE A CA 1
ATOM 813 C C . PHE A 1 95 ? 28.333 -26.130 -14.139 1.00 46.50 95 PHE A C 1
ATOM 815 O O . PHE A 1 95 ? 27.901 -26.861 -15.022 1.00 46.50 95 PHE A O 1
ATOM 822 N N . SER A 1 96 ? 29.416 -25.381 -14.333 1.00 48.22 96 SER A N 1
ATOM 823 C CA . SER A 1 96 ? 30.404 -25.695 -15.366 1.00 48.22 96 SER A CA 1
ATOM 824 C C . SER A 1 96 ? 31.727 -25.009 -15.027 1.00 48.22 96 SER A C 1
ATOM 826 O O . SER A 1 96 ? 32.045 -23.977 -15.614 1.00 48.22 96 SER A O 1
ATOM 828 N N . SER A 1 97 ? 32.451 -25.540 -14.038 1.00 40.16 97 SER A N 1
ATOM 829 C CA . SER A 1 97 ? 33.926 -25.569 -13.902 1.00 40.16 97 SER A CA 1
ATOM 830 C C . SER A 1 97 ? 34.305 -26.071 -12.515 1.00 40.16 97 SER A C 1
ATOM 832 O O . SER A 1 97 ? 33.753 -25.527 -11.534 1.00 40.16 97 SER A O 1
#

Secondary structure (DSSP, 8-state):
------S---S--TTSS-S-S------PPPHHHHHHHHHHHHH-SS--HHHHHHHHHHTT--HHHHHHHHHHHHHHHHHHHHHHHHHHHHHHTSS--

pLDDT: mean 77.39, std 21.53, range [35.25, 97.56]

Foldseek 3Di:
DDDDDDDDDDDDDVPPVPPPPPPPDDDDADPVLVVLLVVVCVVPLDDDPVRLVVSCVVRVHDSVVSVVVSVVVVVVVVVVVVVVVVVVVVVVPPPDD

Organism: Electrophorus electricus (NCBI:txid8005)

InterPro domains:
  IPR001356 Homeodomain [PF00046] (23-79)
  IPR001356 Homeodomain [PS50071] (20-80)
  IPR001356 Homeodomain [SM00389] (22-84)
  IPR001356 Homeodomain [cd00086] (23-81)
  IPR009057 Homedomain-like superfamily [SSF46689] (8-82)
  IPR017970 Homeobox, conserved site [PS00027] (55-78)
  IPR020479 Homeodomain, metazoa [PR00024] (44-55)
  IPR020479 Homeodomain, metazoa [PR00024] (59-69)
  IPR020479 Homeodomain, metazoa [PR00024] (69-78)
  IPR046333 Homeobox protein Hox-A10/abdominal-B-like [PTHR45874] (11-92)